Protein AF-A0A960GRU6-F1 (afdb_monomer_lite)

Sequence (109 aa):
FRKCIECFLCQNVCHVVRDHEENKKAFAGPRFLMRTAELDMHPLDTLDRKDMAQEEFGLGYCNITKCCTEVCPEHIKITDNALIPLKERVVDRKYDPVVWLGNKLFKRK

Secondary structure (DSSP, 8-state):
-TT-----HHHHT-HHHHS-GGGGGT---HHHHHHHHHHHT-TT--S--HHHHHHTS-GGG-----HHHHT-TT---HIIIIIHHHHHHHHHHHT-HHHHHHHHHH---

Foldseek 3Di:
DVPDPPPCQLVCQQCLVPVCVVCVQFAQGLVVQQVLQVLCPDPPRPDHCLCVSCGVNPLVSRPLPQSSQVPGPSNDSSSVRGSVVSVVVNCCCVPDPCNVVCCVVVPDD

Structure (mmCIF, N/CA/C/O backbone):
data_AF-A0A960GRU6-F1
#
_entry.id   AF-A0A960GRU6-F1
#
loop_
_atom_site.group_PDB
_atom_site.id
_atom_site.type_symbol
_atom_site.label_atom_id
_atom_site.label_alt_id
_atom_site.label_comp_id
_atom_site.label_asym_id
_atom_site.label_entity_id
_atom_site.label_seq_id
_atom_site.pdbx_PDB_ins_code
_atom_site.Cartn_x
_atom_site.Cartn_y
_atom_site.Cartn_z
_atom_site.occupancy
_atom_site.B_iso_or_equiv
_atom_site.auth_seq_id
_atom_site.auth_comp_id
_atom_site.auth_asym_id
_atom_site.auth_atom_id
_atom_site.pdbx_PDB_model_num
ATOM 1 N N . PHE A 1 1 ? 4.436 -6.731 -7.534 1.00 72.19 1 PHE A N 1
ATOM 2 C CA . PHE A 1 1 ? 4.587 -7.094 -6.105 1.00 72.19 1 PHE A CA 1
ATOM 3 C C . PHE A 1 1 ? 5.439 -8.342 -5.935 1.00 72.19 1 PHE A C 1
ATOM 5 O O . PHE A 1 1 ? 6.441 -8.253 -5.249 1.00 72.19 1 PHE A O 1
ATOM 12 N N . ARG A 1 2 ? 5.137 -9.442 -6.645 1.00 84.00 2 ARG A N 1
ATOM 13 C CA . ARG A 1 2 ? 5.828 -10.749 -6.548 1.00 84.00 2 ARG A CA 1
ATOM 14 C C . ARG A 1 2 ? 7.355 -10.764 -6.741 1.00 84.00 2 ARG A C 1
ATOM 16 O O . ARG A 1 2 ? 7.988 -11.747 -6.396 1.00 84.00 2 ARG A O 1
ATOM 23 N N . LYS A 1 3 ? 7.940 -9.703 -7.308 1.00 92.00 3 LYS A N 1
ATOM 24 C CA . LYS A 1 3 ? 9.398 -9.540 -7.453 1.00 92.00 3 LYS A CA 1
ATOM 25 C C . LYS A 1 3 ? 10.068 -8.910 -6.227 1.00 92.00 3 LYS A C 1
ATOM 27 O O . LYS A 1 3 ? 11.271 -8.725 -6.232 1.00 92.00 3 LYS A O 1
ATOM 32 N N . CYS A 1 4 ? 9.311 -8.500 -5.207 1.00 95.31 4 CYS A N 1
ATOM 33 C CA . CYS A 1 4 ? 9.893 -7.823 -4.054 1.00 95.31 4 CYS A CA 1
ATOM 34 C C . CYS A 1 4 ? 10.900 -8.730 -3.339 1.00 95.31 4 CYS A C 1
ATOM 36 O O . CYS A 1 4 ? 10.538 -9.800 -2.868 1.00 95.31 4 CYS A O 1
ATOM 38 N N . ILE A 1 5 ? 12.131 -8.238 -3.204 1.00 95.88 5 ILE A N 1
ATOM 39 C CA . ILE A 1 5 ? 13.240 -8.904 -2.506 1.00 95.88 5 ILE A CA 1
ATOM 40 C C . ILE A 1 5 ? 13.358 -8.511 -1.026 1.00 95.88 5 ILE A C 1
ATOM 42 O O . ILE A 1 5 ? 14.390 -8.721 -0.407 1.00 95.88 5 ILE A O 1
ATOM 46 N N . GLU A 1 6 ? 12.339 -7.847 -0.476 1.00 95.94 6 GLU A N 1
ATOM 47 C CA . GLU A 1 6 ? 12.306 -7.417 0.929 1.00 95.94 6 GLU A CA 1
ATOM 48 C C . GLU A 1 6 ? 13.515 -6.575 1.373 1.00 95.94 6 GLU A C 1
ATOM 50 O O . GLU A 1 6 ? 13.962 -6.659 2.506 1.00 95.94 6 GLU A O 1
ATOM 55 N N . CYS A 1 7 ? 14.024 -5.694 0.506 1.00 96.94 7 CYS A N 1
ATOM 56 C CA . CYS A 1 7 ? 15.164 -4.826 0.836 1.00 96.94 7 CYS A CA 1
ATOM 57 C C . CYS A 1 7 ? 14.821 -3.623 1.741 1.00 96.94 7 CYS A C 1
ATOM 59 O O . CYS A 1 7 ? 15.713 -2.880 2.136 1.00 96.94 7 CYS A O 1
ATOM 61 N N . PHE A 1 8 ? 13.535 -3.374 2.021 1.00 96.75 8 PHE A N 1
ATOM 62 C CA . PHE A 1 8 ? 13.021 -2.274 2.862 1.00 96.75 8 PHE A CA 1
ATOM 63 C C . PHE A 1 8 ? 13.421 -0.835 2.470 1.00 96.75 8 PHE A C 1
ATOM 65 O O . PHE A 1 8 ? 13.070 0.104 3.182 1.00 96.75 8 PHE A O 1
ATOM 72 N N . LEU A 1 9 ? 14.036 -0.600 1.306 1.00 97.69 9 LEU A N 1
ATOM 73 C CA . LEU A 1 9 ? 14.370 0.760 0.845 1.00 97.69 9 LEU A CA 1
ATOM 74 C C . LEU A 1 9 ? 13.138 1.671 0.744 1.00 97.69 9 LEU A C 1
ATOM 76 O O . LEU A 1 9 ? 13.167 2.818 1.186 1.00 97.69 9 LEU A O 1
ATOM 80 N N . CYS A 1 10 ? 12.023 1.130 0.245 1.00 96.75 10 CYS A N 1
ATOM 81 C CA . CYS A 1 10 ? 10.746 1.841 0.200 1.00 96.75 10 CYS A CA 1
ATOM 82 C C . CYS A 1 10 ? 10.241 2.259 1.590 1.00 96.75 10 CYS A C 1
ATOM 84 O O . CYS A 1 10 ? 9.607 3.303 1.708 1.00 96.75 10 CYS A O 1
ATOM 86 N N . GLN A 1 11 ? 10.517 1.461 2.627 1.00 95.81 11 GLN A N 1
ATOM 87 C CA . GLN A 1 11 ? 10.135 1.752 4.007 1.00 95.81 11 GLN A CA 1
ATOM 88 C C . GLN A 1 11 ? 10.987 2.889 4.576 1.00 95.81 11 GLN A C 1
ATOM 90 O O . GLN A 1 11 ? 10.447 3.821 5.160 1.00 95.81 11 GLN A O 1
ATOM 95 N N . ASN A 1 12 ? 12.304 2.820 4.369 1.00 95.62 12 ASN A N 1
ATOM 96 C CA . ASN A 1 12 ? 13.259 3.783 4.912 1.00 95.62 12 ASN A CA 1
ATOM 97 C C . ASN A 1 12 ? 13.083 5.185 4.295 1.00 95.62 12 ASN A C 1
ATOM 99 O O . ASN A 1 12 ? 13.050 6.184 5.006 1.00 95.62 12 ASN A O 1
ATOM 103 N N . VAL A 1 13 ? 12.882 5.274 2.974 1.00 96.25 13 VAL A N 1
ATOM 104 C CA . VAL A 1 13 ? 12.723 6.576 2.296 1.00 96.25 13 VAL A CA 1
ATOM 105 C C . VAL A 1 13 ? 11.361 7.239 2.545 1.00 96.25 13 VAL A C 1
ATOM 107 O O . VAL A 1 13 ? 11.163 8.401 2.193 1.00 96.25 13 VAL A O 1
ATOM 110 N N . CYS A 1 14 ? 10.382 6.513 3.091 1.00 97.06 14 CYS A N 1
ATOM 111 C CA . CYS A 1 14 ? 9.026 7.026 3.213 1.00 97.06 14 CYS A CA 1
ATOM 112 C C . CYS A 1 14 ? 8.975 8.211 4.187 1.00 97.06 14 CYS A C 1
ATOM 114 O O . CYS A 1 14 ? 9.060 8.023 5.398 1.00 97.06 14 CYS A O 1
ATOM 116 N N . HIS A 1 15 ? 8.770 9.422 3.661 1.00 95.06 15 HIS A N 1
ATOM 117 C CA . HIS A 1 15 ? 8.702 10.660 4.450 1.00 95.06 15 HIS A CA 1
ATOM 118 C C . HIS A 1 15 ? 7.669 10.600 5.591 1.00 95.06 15 HIS A C 1
ATOM 120 O O . HIS A 1 15 ? 7.911 11.118 6.670 1.00 95.06 15 HIS A O 1
ATOM 126 N N . VAL A 1 16 ? 6.559 9.880 5.405 1.00 96.00 16 VAL A N 1
ATOM 127 C CA . VAL A 1 16 ? 5.509 9.704 6.427 1.00 96.00 16 VAL A CA 1
ATOM 128 C C . VAL A 1 16 ? 6.000 8.939 7.664 1.00 96.00 16 VAL A C 1
ATOM 130 O O . VAL A 1 16 ? 5.437 9.108 8.737 1.00 96.00 16 VAL A O 1
ATOM 133 N N . VAL A 1 17 ? 7.021 8.090 7.522 1.00 92.88 17 VAL A N 1
ATOM 134 C CA . VAL A 1 17 ? 7.647 7.343 8.631 1.00 92.88 17 VAL A CA 1
ATOM 135 C C . VAL A 1 17 ? 8.924 8.037 9.098 1.00 92.88 17 VAL A C 1
ATOM 137 O O . VAL A 1 17 ? 9.209 8.086 10.292 1.00 92.88 17 VAL A O 1
ATOM 140 N N . ARG A 1 18 ? 9.718 8.529 8.143 1.00 94.19 18 ARG A N 1
ATOM 141 C CA . ARG A 1 18 ? 11.036 9.122 8.378 1.00 94.19 18 ARG A CA 1
ATOM 142 C C . ARG A 1 18 ? 10.938 10.484 9.060 1.00 94.19 18 ARG A C 1
ATOM 144 O O . ARG A 1 18 ? 11.679 10.726 10.003 1.00 94.19 18 ARG A O 1
ATOM 151 N N . ASP A 1 19 ? 10.032 11.336 8.588 1.00 94.38 19 ASP A N 1
ATOM 152 C CA . ASP A 1 19 ? 9.923 12.733 9.028 1.00 94.38 19 ASP A CA 1
ATOM 153 C C . ASP A 1 19 ? 8.892 12.900 10.160 1.00 94.38 19 ASP A C 1
ATOM 155 O O . ASP A 1 19 ? 8.826 13.954 10.782 1.00 94.38 19 ASP A O 1
ATOM 159 N N . HIS A 1 20 ? 8.121 11.844 10.451 1.00 93.44 20 HIS A N 1
ATOM 160 C CA . HIS A 1 20 ? 7.070 11.813 11.468 1.00 93.44 20 HIS A CA 1
ATOM 161 C C . HIS A 1 20 ? 7.192 10.547 12.318 1.00 93.44 20 HIS A C 1
ATOM 163 O O . HIS A 1 20 ? 6.583 9.507 12.044 1.00 93.44 20 HIS A O 1
ATOM 169 N N . GLU A 1 21 ? 8.014 10.615 13.360 1.00 90.62 21 GLU A N 1
ATOM 170 C CA . GLU A 1 21 ? 8.262 9.480 14.245 1.00 90.62 21 GLU A CA 1
ATOM 171 C C . GLU A 1 21 ? 7.002 9.039 15.010 1.00 90.62 21 GLU A C 1
ATOM 173 O O . GLU A 1 21 ? 6.805 7.847 15.260 1.00 90.62 21 GLU A O 1
ATOM 178 N N . GLU A 1 22 ? 6.095 9.973 15.290 1.00 92.88 22 GLU A N 1
ATOM 179 C CA .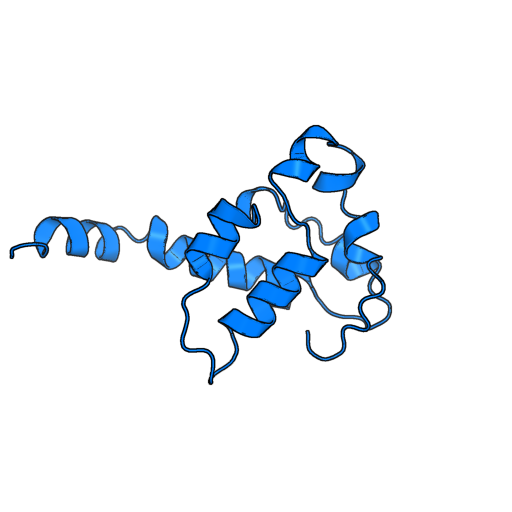 GLU A 1 22 ? 4.782 9.729 15.882 1.00 92.88 22 GLU A CA 1
ATOM 180 C C . GLU A 1 22 ? 3.911 8.779 15.044 1.00 92.88 22 GLU A C 1
ATOM 182 O O . GLU A 1 22 ? 3.132 8.000 15.600 1.00 92.88 22 GLU A O 1
ATOM 187 N N . ASN A 1 23 ? 4.095 8.763 13.718 1.00 93.81 23 ASN A N 1
ATOM 188 C CA . ASN A 1 23 ? 3.331 7.901 12.822 1.00 93.81 23 ASN A CA 1
ATOM 189 C C . ASN A 1 23 ? 3.787 6.442 12.878 1.00 93.81 23 ASN A C 1
ATOM 191 O O . ASN A 1 23 ? 3.019 5.570 12.483 1.00 93.81 23 ASN A O 1
ATOM 195 N N . LYS A 1 24 ? 4.988 6.127 13.388 1.00 91.44 24 LYS A N 1
ATOM 196 C CA . LYS A 1 24 ? 5.540 4.755 13.369 1.00 91.44 24 LYS A CA 1
ATOM 197 C C . LYS A 1 24 ? 4.640 3.721 14.050 1.00 91.44 24 LYS A C 1
ATOM 199 O O . LYS A 1 24 ? 4.666 2.554 13.675 1.00 91.44 24 LYS A O 1
ATOM 204 N N . LYS A 1 25 ? 3.852 4.135 15.049 1.00 92.69 25 LYS A N 1
ATOM 205 C CA . LYS A 1 25 ? 2.905 3.250 15.749 1.00 92.69 25 LYS A CA 1
ATOM 206 C C . LYS A 1 25 ? 1.626 2.984 14.956 1.00 92.69 25 LYS A C 1
ATOM 208 O O . LYS A 1 25 ? 1.014 1.945 15.157 1.00 92.69 25 LYS A O 1
ATOM 213 N N . ALA A 1 26 ? 1.216 3.925 14.108 1.00 94.25 26 ALA A N 1
ATOM 214 C CA . ALA A 1 26 ? -0.063 3.890 13.403 1.00 94.25 26 ALA A CA 1
ATOM 215 C C . ALA A 1 26 ? 0.078 3.549 11.912 1.00 94.25 26 ALA A C 1
ATOM 217 O O . ALA A 1 26 ? -0.872 3.078 11.298 1.00 94.25 26 ALA A O 1
ATOM 218 N N . PHE A 1 27 ? 1.250 3.781 11.320 1.00 96.69 27 PHE A N 1
ATOM 219 C CA . PHE A 1 27 ? 1.526 3.557 9.910 1.00 96.69 27 PHE A CA 1
ATOM 220 C C . PHE A 1 27 ? 2.610 2.502 9.734 1.00 96.69 27 PHE A C 1
ATOM 222 O O . PHE A 1 27 ? 3.790 2.738 9.998 1.00 96.69 27 PHE A O 1
ATOM 229 N N . ALA A 1 28 ? 2.210 1.347 9.207 1.00 95.94 28 ALA A N 1
ATOM 230 C CA . ALA A 1 28 ? 3.138 0.255 8.955 1.00 95.94 28 ALA A CA 1
ATOM 231 C C . ALA A 1 28 ? 4.110 0.577 7.816 1.00 95.94 28 ALA A C 1
ATOM 233 O O . ALA A 1 28 ? 5.242 0.108 7.821 1.00 95.94 28 ALA A O 1
ATOM 234 N N . GLY A 1 29 ? 3.708 1.415 6.857 1.00 95.94 29 GLY A N 1
ATOM 235 C CA . GLY A 1 29 ? 4.549 1.846 5.745 1.00 95.94 29 GLY A CA 1
ATOM 236 C C . GLY A 1 29 ? 4.400 1.025 4.459 1.00 95.94 29 GLY A C 1
ATOM 237 O O . GLY A 1 29 ? 3.677 0.023 4.399 1.00 95.94 29 GLY A O 1
ATOM 238 N N . PRO A 1 30 ? 5.056 1.472 3.373 1.00 96.12 30 PRO A N 1
ATOM 239 C CA . PRO A 1 30 ? 4.789 0.985 2.022 1.00 96.12 30 PRO A CA 1
ATOM 240 C C . PRO A 1 30 ? 5.176 -0.478 1.810 1.00 96.12 30 PRO A C 1
ATOM 242 O O . PRO A 1 30 ? 4.525 -1.155 1.016 1.00 96.12 30 PRO A O 1
ATOM 245 N N . ARG A 1 31 ? 6.197 -0.999 2.509 1.00 95.62 31 ARG A N 1
ATOM 246 C CA . ARG A 1 31 ? 6.587 -2.409 2.350 1.00 95.62 31 ARG A CA 1
ATOM 247 C C . ARG A 1 31 ? 5.478 -3.334 2.838 1.00 95.62 31 ARG A C 1
ATOM 249 O O . ARG A 1 31 ? 5.131 -4.279 2.129 1.00 95.62 31 ARG A O 1
ATOM 256 N N . PHE A 1 32 ? 4.934 -3.064 4.019 1.00 95.38 32 PHE A N 1
ATOM 257 C CA . PHE A 1 32 ? 3.894 -3.889 4.628 1.00 95.38 32 PHE A CA 1
ATOM 258 C C . PHE A 1 32 ? 2.571 -3.745 3.882 1.00 95.38 32 PHE A C 1
ATOM 260 O O . PHE A 1 32 ? 1.987 -4.749 3.492 1.00 95.38 32 PHE A O 1
ATOM 267 N N . LEU A 1 33 ? 2.168 -2.520 3.537 1.00 95.81 33 LEU A N 1
ATOM 268 C CA . LEU A 1 33 ? 0.954 -2.293 2.746 1.00 95.81 33 LEU A CA 1
ATOM 269 C C . LEU A 1 33 ? 1.025 -2.917 1.348 1.00 95.81 33 LEU A C 1
ATOM 271 O O . LEU A 1 33 ? 0.022 -3.421 0.850 1.00 95.81 33 LEU A O 1
ATOM 275 N N . MET A 1 34 ? 2.205 -2.966 0.724 1.00 94.88 34 MET A N 1
ATOM 276 C CA . MET A 1 34 ? 2.381 -3.709 -0.524 1.00 94.88 34 MET A CA 1
ATOM 277 C C . MET A 1 34 ? 2.189 -5.221 -0.329 1.00 94.88 34 MET A C 1
ATOM 279 O O . MET A 1 34 ? 1.655 -5.874 -1.224 1.00 94.88 34 MET A O 1
ATOM 283 N N . ARG A 1 35 ? 2.594 -5.790 0.819 1.00 94.31 35 ARG A N 1
ATOM 284 C CA . ARG A 1 35 ? 2.301 -7.199 1.137 1.00 94.31 35 ARG A CA 1
ATOM 285 C C . ARG A 1 35 ? 0.804 -7.414 1.326 1.00 94.31 35 ARG A C 1
ATOM 287 O O . ARG A 1 35 ? 0.273 -8.393 0.814 1.00 94.31 35 ARG A O 1
ATOM 294 N N . THR A 1 36 ? 0.133 -6.498 2.017 1.00 95.00 36 THR A N 1
ATOM 295 C CA . THR A 1 36 ? -1.322 -6.541 2.191 1.00 95.00 36 THR A CA 1
ATOM 296 C C . THR A 1 36 ? -2.032 -6.497 0.842 1.00 95.00 36 THR A C 1
ATOM 298 O O . THR A 1 36 ? -2.881 -7.343 0.594 1.00 95.00 36 THR A O 1
ATOM 301 N N . ALA A 1 37 ? -1.623 -5.604 -0.064 1.00 94.19 37 ALA A N 1
ATOM 302 C CA . ALA A 1 37 ? -2.165 -5.529 -1.421 1.00 94.19 37 ALA A CA 1
ATOM 303 C C . ALA A 1 37 ? -1.931 -6.815 -2.227 1.00 94.19 37 ALA A C 1
ATOM 305 O O . ALA A 1 37 ? -2.825 -7.276 -2.927 1.00 94.19 37 ALA A O 1
ATOM 306 N N . GLU A 1 38 ? -0.745 -7.420 -2.121 1.00 92.75 38 GLU A N 1
ATOM 307 C CA . GLU A 1 38 ? -0.455 -8.686 -2.798 1.00 92.75 38 GLU A CA 1
ATOM 308 C C . GLU A 1 38 ? -1.397 -9.813 -2.360 1.00 92.75 38 GLU A C 1
ATOM 310 O O . GLU A 1 38 ? -1.827 -10.591 -3.210 1.00 92.75 38 GLU A O 1
ATOM 315 N N . LEU A 1 39 ? -1.705 -9.897 -1.061 1.00 92.69 39 LEU A N 1
ATOM 316 C CA . LEU A 1 39 ? -2.622 -10.897 -0.514 1.00 92.69 39 LEU A CA 1
ATOM 317 C C . LEU A 1 39 ? -4.075 -10.575 -0.881 1.00 92.69 39 LEU A C 1
ATOM 319 O O . LEU A 1 39 ? -4.732 -11.414 -1.482 1.00 92.69 39 LEU A O 1
ATOM 323 N N . ASP A 1 40 ? -4.527 -9.346 -0.627 1.00 92.12 40 ASP A N 1
ATOM 324 C CA . ASP A 1 40 ? -5.907 -8.889 -0.869 1.00 92.12 40 ASP A CA 1
ATOM 325 C C . ASP A 1 40 ? -6.328 -8.992 -2.349 1.00 92.12 40 ASP A C 1
ATOM 327 O O . ASP A 1 40 ? -7.500 -9.164 -2.687 1.00 92.12 40 ASP A O 1
ATOM 331 N N . MET A 1 41 ? -5.376 -8.870 -3.276 1.00 89.88 41 MET A N 1
ATOM 332 C CA . MET A 1 41 ? -5.620 -8.983 -4.720 1.00 89.88 41 MET A CA 1
ATOM 333 C C . MET A 1 41 ? -5.366 -10.396 -5.260 1.00 89.88 41 MET A C 1
ATOM 335 O O . MET A 1 41 ? -5.493 -10.623 -6.466 1.00 89.88 41 MET A O 1
ATOM 339 N N . HIS A 1 42 ? -4.990 -11.351 -4.409 1.00 91.69 42 HIS A N 1
ATOM 340 C CA . H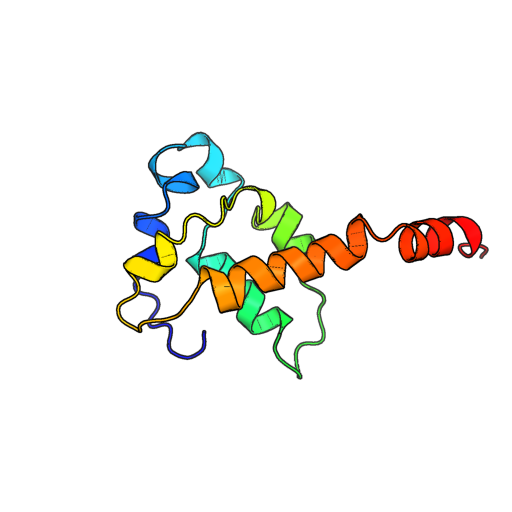IS A 1 42 ? -4.755 -12.722 -4.832 1.00 91.69 42 HIS A CA 1
ATOM 341 C C . HIS A 1 42 ? -6.091 -13.459 -5.044 1.00 91.69 42 HIS A C 1
ATOM 343 O O . HIS A 1 42 ? -6.922 -13.477 -4.143 1.00 91.69 42 HIS A O 1
ATOM 349 N N . PRO A 1 43 ? -6.313 -14.143 -6.185 1.00 91.69 43 PRO A N 1
ATOM 350 C CA . PRO A 1 43 ? -7.610 -14.761 -6.495 1.00 91.69 43 PRO A CA 1
ATOM 351 C C . PRO A 1 43 ? -8.001 -15.915 -5.559 1.00 91.69 43 PRO A C 1
ATOM 353 O O . PRO A 1 43 ? -9.171 -16.263 -5.475 1.00 91.69 43 PRO A O 1
ATOM 356 N N . LEU A 1 44 ? -7.023 -16.528 -4.886 1.00 93.62 44 LEU A N 1
ATOM 357 C CA . LEU A 1 44 ? -7.255 -17.583 -3.889 1.00 93.62 44 LEU A CA 1
ATOM 358 C C . LEU A 1 44 ? -7.357 -17.055 -2.453 1.00 93.62 44 LEU A C 1
ATOM 360 O O . LEU A 1 44 ? -7.529 -17.852 -1.536 1.00 93.62 44 LEU A O 1
ATOM 364 N N . ASP A 1 45 ? -7.177 -15.753 -2.235 1.00 90.94 45 ASP A N 1
ATOM 365 C CA . ASP A 1 45 ? -7.331 -15.193 -0.899 1.00 90.94 45 ASP A CA 1
ATOM 366 C C . ASP A 1 45 ? -8.818 -15.055 -0.567 1.00 90.94 45 ASP A C 1
ATOM 368 O O . ASP A 1 45 ? -9.602 -14.500 -1.335 1.00 90.94 45 ASP A O 1
ATOM 372 N N . THR A 1 46 ? -9.214 -15.608 0.576 1.00 90.94 46 THR A N 1
ATOM 373 C CA . THR A 1 46 ? -10.615 -15.659 1.016 1.00 90.94 46 THR A CA 1
ATOM 374 C C . THR A 1 46 ? -10.928 -14.648 2.114 1.00 90.94 46 THR A C 1
ATOM 376 O O . THR A 1 46 ? -12.080 -14.537 2.527 1.00 90.94 46 THR A O 1
ATOM 379 N N . LEU A 1 47 ? -9.915 -13.955 2.640 1.00 90.69 47 LEU A N 1
ATOM 380 C CA . LEU A 1 47 ? -10.058 -13.029 3.759 1.00 90.69 47 LEU A CA 1
ATOM 381 C C . LEU A 1 47 ? -10.022 -11.579 3.254 1.00 90.69 47 LEU A C 1
ATOM 383 O O . LEU A 1 47 ? -9.070 -11.149 2.612 1.00 90.69 47 LEU A O 1
ATOM 387 N N . ASP A 1 48 ? -11.059 -10.811 3.584 1.00 85.81 48 ASP A N 1
ATOM 388 C CA . ASP A 1 48 ? -11.119 -9.381 3.273 1.00 85.81 48 ASP A CA 1
ATOM 389 C C . ASP A 1 48 ? -10.135 -8.609 4.168 1.00 85.81 48 ASP A C 1
ATOM 391 O O . ASP A 1 48 ? -10.286 -8.577 5.391 1.00 85.81 48 ASP A O 1
ATOM 395 N N . ARG A 1 49 ? -9.107 -8.003 3.562 1.00 90.94 49 ARG A N 1
ATOM 396 C CA . ARG A 1 49 ? -8.038 -7.278 4.271 1.00 90.94 49 ARG A CA 1
ATOM 397 C C . ARG A 1 49 ? -8.211 -5.768 4.243 1.00 90.94 49 ARG A C 1
ATOM 399 O O . ARG A 1 49 ? -7.345 -5.063 4.756 1.00 90.94 49 ARG A O 1
ATOM 406 N N . LYS A 1 50 ? -9.296 -5.247 3.671 1.00 89.38 50 LYS A N 1
ATOM 407 C CA . LYS A 1 50 ? -9.501 -3.800 3.496 1.00 89.38 50 LYS A CA 1
ATOM 408 C C . LYS A 1 50 ? -9.538 -3.052 4.827 1.00 89.38 50 LYS A C 1
ATOM 410 O O . LYS A 1 50 ? -8.838 -2.053 4.988 1.00 89.38 50 LYS A O 1
ATOM 415 N N . ASP A 1 51 ? -10.311 -3.560 5.786 1.00 87.88 51 ASP A N 1
ATOM 416 C CA . ASP A 1 51 ? -10.467 -2.926 7.100 1.00 87.88 51 ASP A CA 1
ATOM 417 C C . ASP A 1 51 ? -9.126 -2.945 7.861 1.00 87.88 51 ASP A C 1
ATOM 419 O O . ASP A 1 51 ? -8.660 -1.907 8.326 1.00 87.88 51 ASP A O 1
ATOM 423 N N . MET A 1 52 ? -8.423 -4.082 7.838 1.00 91.81 52 MET A N 1
ATOM 424 C CA . MET A 1 52 ? -7.072 -4.233 8.393 1.00 91.81 52 MET A CA 1
ATOM 425 C C . MET A 1 52 ? -6.051 -3.296 7.723 1.00 91.81 52 MET A C 1
ATOM 427 O O . MET A 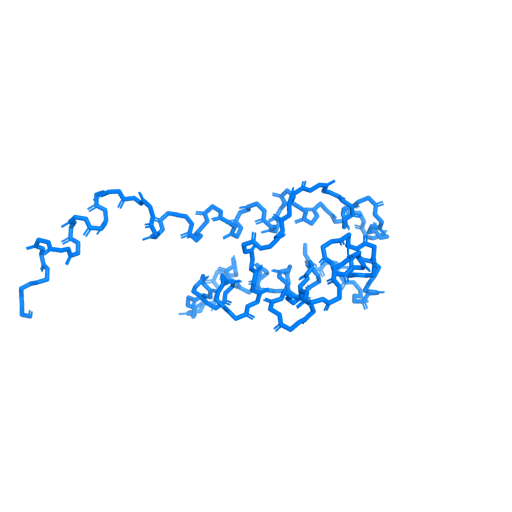1 52 ? -5.231 -2.673 8.396 1.00 91.81 52 MET A O 1
ATOM 431 N N . ALA A 1 53 ? -6.096 -3.143 6.395 1.00 93.19 53 ALA A N 1
ATOM 432 C CA . ALA A 1 53 ? -5.216 -2.232 5.664 1.00 93.19 53 ALA A CA 1
ATOM 433 C C . ALA A 1 53 ? -5.361 -0.784 6.151 1.00 93.19 53 ALA A C 1
ATOM 435 O O . ALA A 1 53 ? -4.361 -0.083 6.320 1.00 93.19 53 ALA A O 1
ATOM 436 N N . GLN A 1 54 ? -6.594 -0.341 6.391 1.00 91.81 54 GLN A N 1
ATOM 437 C CA . GLN A 1 54 ? -6.876 1.018 6.835 1.00 91.81 54 GLN A CA 1
ATOM 438 C C . GLN A 1 54 ? -6.607 1.222 8.327 1.00 91.81 54 GLN A C 1
ATOM 440 O O . GLN A 1 54 ? -5.954 2.201 8.683 1.00 91.81 54 GLN A O 1
ATOM 445 N N . GLU A 1 55 ? -7.138 0.345 9.176 1.00 91.38 55 GLU A N 1
ATOM 446 C CA . GLU A 1 55 ? -7.216 0.556 10.625 1.00 91.38 55 GLU A CA 1
ATOM 447 C C . GLU A 1 55 ? -5.975 0.046 11.357 1.00 91.38 55 GLU A C 1
ATOM 449 O O . GLU A 1 55 ? -5.492 0.721 12.262 1.00 91.38 55 GLU A O 1
ATOM 454 N N . GLU A 1 56 ? -5.410 -1.087 10.934 1.00 93.19 56 GLU A N 1
ATOM 455 C CA . GLU A 1 56 ? -4.232 -1.678 11.584 1.00 93.19 56 GLU A CA 1
ATOM 456 C C . GLU A 1 56 ? -2.922 -1.236 10.924 1.00 93.19 56 GLU A C 1
ATOM 458 O O . GLU A 1 56 ? -1.952 -0.918 11.607 1.00 93.19 56 GLU A O 1
ATOM 463 N N . PHE A 1 57 ? -2.875 -1.191 9.588 1.00 95.00 57 PHE A N 1
ATOM 464 C CA . PHE A 1 57 ? -1.654 -0.828 8.856 1.00 95.00 57 PHE A CA 1
ATOM 465 C C . PHE A 1 57 ? -1.557 0.660 8.494 1.00 95.00 57 PHE A C 1
ATOM 467 O O . PHE A 1 57 ? -0.529 1.102 7.964 1.00 95.00 57 PHE A O 1
ATOM 474 N N . GLY A 1 58 ? -2.605 1.43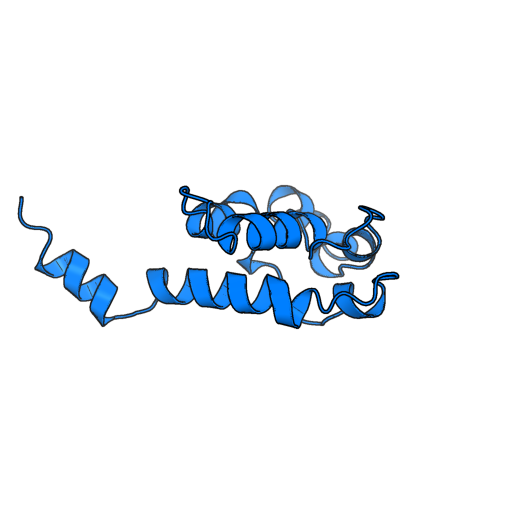8 8.773 1.00 95.44 58 GLY A N 1
ATOM 475 C CA . GLY A 1 58 ? -2.607 2.885 8.598 1.00 95.44 58 GLY A CA 1
ATOM 476 C C . GLY A 1 58 ? -2.543 3.339 7.143 1.00 95.44 58 GLY A C 1
ATOM 477 O O . GLY A 1 58 ? -1.898 4.343 6.846 1.00 95.44 58 GLY A O 1
ATOM 478 N N . LEU A 1 59 ? -3.194 2.643 6.206 1.00 95.50 59 LEU A N 1
ATOM 479 C CA . LEU A 1 59 ? -3.203 3.024 4.783 1.00 95.50 59 LEU A CA 1
ATOM 480 C C . LEU A 1 59 ? -3.558 4.507 4.545 1.00 95.50 59 LEU A C 1
ATOM 482 O O . LEU A 1 59 ? -3.043 5.127 3.606 1.00 95.50 59 LEU A O 1
ATOM 486 N N . GLY A 1 60 ? -4.380 5.092 5.421 1.00 94.06 60 GLY A N 1
ATOM 487 C CA . GLY A 1 60 ? -4.749 6.507 5.406 1.00 94.06 60 GLY A CA 1
ATOM 488 C C . GLY A 1 60 ? -3.566 7.481 5.459 1.00 94.06 60 GLY A C 1
ATOM 489 O O . GLY A 1 60 ? -3.643 8.535 4.836 1.00 94.06 60 GLY A O 1
ATOM 490 N N . TYR A 1 61 ? -2.456 7.112 6.101 1.00 96.00 61 TYR A N 1
ATOM 491 C CA . TYR A 1 61 ? -1.273 7.969 6.247 1.00 96.00 61 TYR A CA 1
ATOM 492 C C . TYR A 1 61 ? -0.461 8.127 4.953 1.00 96.00 61 TYR A C 1
ATOM 494 O O . TYR A 1 61 ? 0.339 9.050 4.821 1.00 96.00 61 TYR A O 1
ATOM 502 N N . CYS A 1 62 ? -0.623 7.234 3.972 1.00 95.94 62 CYS A N 1
ATOM 503 C CA . CYS A 1 62 ? 0.155 7.317 2.740 1.00 95.94 62 CYS A CA 1
ATOM 504 C C . CYS A 1 62 ? -0.256 8.530 1.880 1.00 95.94 62 CYS A C 1
ATOM 506 O O . CYS A 1 62 ? -1.369 8.575 1.362 1.00 95.94 62 CYS A O 1
ATOM 508 N N . ASN A 1 63 ? 0.674 9.446 1.602 1.00 94.12 63 ASN A N 1
ATOM 509 C CA . ASN A 1 63 ? 0.416 10.653 0.798 1.00 94.12 63 ASN A CA 1
ATOM 510 C C . ASN A 1 63 ? 0.602 10.486 -0.726 1.00 94.12 63 ASN A C 1
ATOM 512 O O . ASN A 1 63 ? 0.629 11.472 -1.450 1.00 94.12 63 ASN A O 1
ATOM 516 N N . ILE A 1 64 ? 0.772 9.259 -1.240 1.00 95.06 64 ILE A N 1
ATOM 517 C CA . ILE A 1 64 ? 0.863 8.964 -2.693 1.00 95.06 64 ILE A CA 1
ATOM 518 C C . ILE A 1 64 ? 2.035 9.692 -3.411 1.00 95.06 64 ILE A C 1
ATOM 520 O O . ILE A 1 64 ? 2.145 9.676 -4.629 1.00 95.06 64 ILE A O 1
ATOM 524 N N . THR A 1 65 ? 3.027 10.218 -2.686 1.00 95.38 65 THR A N 1
ATOM 525 C CA . THR A 1 65 ? 4.156 10.985 -3.267 1.00 95.38 65 THR A CA 1
ATOM 526 C C . THR A 1 65 ? 5.150 10.180 -4.112 1.00 95.38 65 THR A C 1
ATOM 528 O O . THR A 1 65 ? 6.106 10.739 -4.626 1.00 95.38 65 THR A O 1
ATOM 531 N N . LYS A 1 66 ? 4.971 8.861 -4.239 1.00 96.00 66 LYS A N 1
ATOM 532 C CA . LYS A 1 66 ? 5.820 7.953 -5.038 1.00 96.00 66 LYS A CA 1
ATOM 533 C C . LYS A 1 66 ? 7.287 7.794 -4.612 1.00 96.00 66 LYS A C 1
ATOM 535 O O . LYS A 1 66 ? 7.976 6.993 -5.238 1.00 96.00 66 LYS A O 1
ATOM 540 N N . CYS A 1 67 ? 7.713 8.354 -3.477 1.00 96.00 67 CYS A N 1
ATOM 541 C CA . CYS A 1 67 ? 9.052 8.115 -2.902 1.00 96.00 67 CYS A CA 1
ATOM 542 C C . CYS A 1 67 ? 9.433 6.619 -2.804 1.00 96.00 67 CYS A C 1
ATOM 544 O O . CYS A 1 67 ? 10.559 6.231 -3.093 1.00 96.00 67 CYS A O 1
ATOM 546 N N . CYS A 1 68 ? 8.479 5.746 -2.462 1.00 96.25 68 CYS A N 1
ATOM 547 C CA . CYS A 1 68 ? 8.689 4.297 -2.393 1.00 96.25 68 CYS A CA 1
ATOM 548 C C . CYS A 1 68 ? 8.914 3.624 -3.759 1.00 96.25 68 CYS A C 1
ATOM 550 O O . CYS A 1 68 ? 9.556 2.577 -3.818 1.00 96.25 68 CYS A O 1
ATOM 552 N N . THR A 1 69 ? 8.370 4.198 -4.834 1.00 96.38 69 THR A N 1
ATOM 553 C CA . THR A 1 69 ? 8.493 3.679 -6.203 1.00 96.38 69 THR A CA 1
ATOM 554 C C . THR A 1 69 ? 9.842 4.059 -6.806 1.00 96.38 69 THR A C 1
ATOM 556 O O . THR A 1 69 ? 10.478 3.226 -7.443 1.00 96.38 69 THR A O 1
ATOM 559 N N . GLU A 1 70 ? 10.301 5.285 -6.556 1.00 96.06 70 GLU A N 1
ATOM 560 C CA . GLU A 1 70 ? 11.555 5.825 -7.098 1.00 96.06 70 GLU A CA 1
ATOM 561 C C . GLU A 1 70 ? 12.794 5.051 -6.631 1.00 96.06 70 GLU A C 1
ATOM 563 O O . GLU A 1 70 ? 13.735 4.871 -7.398 1.00 96.06 70 GLU A O 1
ATOM 568 N N . VAL A 1 71 ? 12.779 4.543 -5.395 1.00 97.12 71 VAL A N 1
ATOM 569 C CA . VAL A 1 71 ? 13.926 3.833 -4.801 1.00 97.12 71 VAL A CA 1
ATOM 570 C C . VAL A 1 71 ? 13.890 2.315 -4.980 1.00 97.12 71 VAL A C 1
ATOM 572 O O . VAL A 1 71 ? 14.777 1.622 -4.483 1.00 97.12 71 VAL A O 1
ATOM 575 N N . CYS A 1 72 ? 12.844 1.754 -5.593 1.00 97.00 72 CYS A N 1
ATOM 576 C CA . CYS A 1 72 ? 12.690 0.303 -5.656 1.00 97.00 72 CYS A CA 1
ATOM 577 C C . CYS A 1 72 ? 13.673 -0.302 -6.679 1.00 97.00 72 CYS A C 1
ATOM 579 O O . CYS A 1 72 ? 13.504 -0.055 -7.874 1.00 97.00 72 CYS A O 1
ATOM 581 N N . PRO A 1 73 ? 14.635 -1.152 -6.260 1.00 97.19 73 PRO A N 1
ATOM 582 C CA . PRO A 1 73 ? 15.629 -1.726 -7.175 1.00 97.19 73 PRO A CA 1
ATOM 583 C C . PRO A 1 73 ? 15.006 -2.712 -8.171 1.00 97.19 73 PRO A C 1
ATOM 585 O O . PRO A 1 73 ? 15.509 -2.901 -9.268 1.00 97.19 73 PRO A O 1
ATOM 588 N N . GLU A 1 74 ? 13.858 -3.288 -7.816 1.00 96.81 74 GLU A N 1
ATOM 589 C CA . GLU A 1 74 ? 13.080 -4.196 -8.666 1.00 96.81 74 GLU A CA 1
ATOM 590 C C . GLU A 1 74 ? 12.117 -3.452 -9.605 1.00 96.81 74 GLU A C 1
ATOM 592 O O . GLU A 1 74 ? 11.261 -4.066 -10.248 1.00 96.81 74 GLU A O 1
ATOM 597 N N . HIS A 1 75 ? 12.202 -2.115 -9.639 1.00 95.06 75 HIS A N 1
ATOM 598 C CA . HIS A 1 75 ? 11.370 -1.229 -10.456 1.00 95.06 75 HIS A CA 1
ATOM 599 C C . HIS A 1 75 ? 9.864 -1.493 -10.302 1.00 95.06 75 HIS A C 1
ATOM 601 O O . HIS A 1 75 ? 9.068 -1.372 -11.239 1.00 95.06 75 HIS A O 1
ATOM 607 N N . ILE A 1 76 ? 9.449 -1.872 -9.091 1.00 95.69 76 ILE A N 1
ATOM 608 C CA . ILE A 1 76 ? 8.0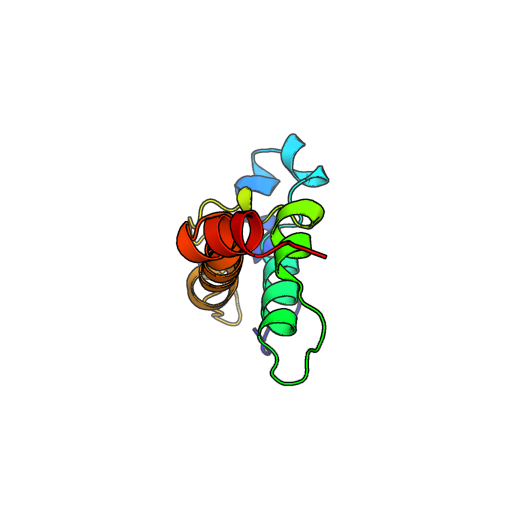43 -2.093 -8.775 1.00 95.69 76 ILE A CA 1
ATOM 609 C C . ILE A 1 76 ? 7.376 -0.723 -8.671 1.00 95.69 76 ILE A C 1
ATOM 611 O O . ILE A 1 76 ? 7.759 0.102 -7.845 1.00 95.69 76 ILE A O 1
ATOM 615 N N . LYS A 1 77 ? 6.318 -0.503 -9.457 1.00 95.69 77 LYS A N 1
ATOM 616 C CA . LYS A 1 77 ? 5.439 0.668 -9.321 1.00 95.69 77 LYS A CA 1
ATOM 617 C C . LYS A 1 77 ? 4.552 0.527 -8.080 1.00 95.69 77 LYS A C 1
ATOM 619 O O . LYS A 1 77 ? 3.364 0.244 -8.195 1.00 95.69 77 LYS A O 1
ATOM 624 N N . ILE A 1 78 ? 5.148 0.625 -6.889 1.00 96.19 78 ILE A N 1
ATOM 625 C CA . ILE A 1 78 ? 4.485 0.337 -5.605 1.00 96.19 78 ILE A CA 1
ATOM 626 C C . ILE A 1 78 ? 3.248 1.218 -5.432 1.00 96.19 78 ILE A C 1
ATOM 628 O O . ILE A 1 78 ? 2.184 0.721 -5.075 1.00 96.19 78 ILE A O 1
ATOM 632 N N . THR A 1 79 ? 3.363 2.513 -5.715 1.00 96.25 79 THR A N 1
ATOM 633 C CA . THR A 1 79 ? 2.244 3.436 -5.514 1.00 96.25 79 THR A CA 1
ATOM 634 C C . THR A 1 79 ? 1.089 3.135 -6.459 1.00 96.25 79 THR A C 1
ATOM 636 O O . THR A 1 79 ? -0.034 2.960 -6.000 1.00 96.25 79 THR A O 1
ATOM 639 N N . ASP A 1 80 ? 1.380 3.031 -7.756 1.00 95.44 80 ASP A N 1
ATOM 640 C CA . ASP A 1 80 ? 0.362 2.883 -8.799 1.00 95.44 80 ASP A CA 1
ATOM 641 C C . ASP A 1 80 ? -0.299 1.502 -8.787 1.00 95.44 80 ASP A C 1
ATOM 643 O O . ASP A 1 80 ? -1.492 1.388 -9.029 1.00 95.44 80 ASP A O 1
ATOM 647 N N . ASN A 1 81 ? 0.461 0.451 -8.473 1.00 93.50 81 ASN A N 1
ATOM 648 C CA . ASN A 1 81 ? -0.055 -0.910 -8.548 1.00 93.50 81 ASN A CA 1
ATOM 649 C C . ASN A 1 81 ? -0.551 -1.432 -7.187 1.00 93.50 81 ASN A C 1
ATOM 651 O O . ASN A 1 81 ? -1.436 -2.277 -7.167 1.00 93.50 81 ASN A O 1
ATOM 655 N N . ALA A 1 82 ? 0.021 -0.996 -6.054 1.00 94.88 82 ALA A N 1
ATOM 656 C CA . ALA A 1 82 ? -0.360 -1.505 -4.729 1.00 94.88 82 ALA A CA 1
ATOM 657 C C . ALA A 1 82 ? -1.147 -0.480 -3.910 1.00 94.88 82 ALA A C 1
ATOM 659 O O . ALA A 1 82 ? -2.267 -0.763 -3.502 1.00 94.88 82 ALA A O 1
ATOM 660 N N . LEU A 1 83 ? -0.571 0.697 -3.643 1.00 95.56 83 LEU A N 1
ATOM 661 C CA . LEU A 1 83 ? -1.137 1.623 -2.654 1.00 95.56 83 LEU A CA 1
ATOM 662 C C . LEU A 1 83 ? -2.412 2.315 -3.145 1.00 95.56 83 LEU A C 1
ATOM 664 O O . LEU A 1 83 ? -3.362 2.414 -2.374 1.00 95.56 83 LEU A O 1
ATOM 668 N N . ILE A 1 84 ? -2.446 2.777 -4.399 1.00 95.56 84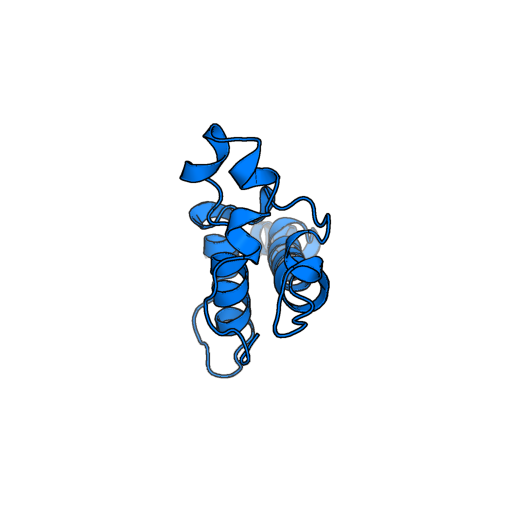 ILE A N 1
ATOM 669 C CA . ILE A 1 84 ? -3.645 3.393 -4.985 1.00 95.56 84 ILE A CA 1
ATOM 670 C C . ILE A 1 84 ? -4.791 2.370 -5.066 1.00 95.56 84 ILE A C 1
ATOM 672 O O . ILE A 1 84 ? -5.827 2.637 -4.459 1.00 95.56 84 ILE A O 1
ATOM 676 N N . PRO A 1 85 ? -4.616 1.169 -5.657 1.00 94.38 85 PRO A N 1
ATOM 677 C CA . PRO A 1 85 ? -5.716 0.208 -5.733 1.00 94.38 85 PRO A CA 1
ATOM 678 C C . PRO A 1 85 ? -6.183 -0.294 -4.361 1.00 94.38 85 PRO A C 1
ATOM 680 O O . PRO A 1 85 ? -7.370 -0.538 -4.156 1.00 94.38 85 PRO A O 1
ATOM 683 N N . LEU A 1 86 ? -5.275 -0.414 -3.383 1.00 93.50 86 LEU A N 1
ATOM 684 C CA . LEU A 1 86 ? -5.659 -0.748 -2.010 1.00 93.50 86 LEU A CA 1
ATOM 685 C C . LEU A 1 86 ? -6.503 0.373 -1.378 1.00 93.50 86 LEU A C 1
ATOM 687 O O . LEU A 1 86 ? -7.473 0.083 -0.681 1.00 93.50 86 LEU A O 1
ATOM 691 N N . LYS A 1 87 ? -6.183 1.647 -1.649 1.00 93.38 87 LYS A N 1
ATOM 692 C CA . LYS A 1 87 ? -6.991 2.794 -1.201 1.00 93.38 87 LYS A CA 1
ATOM 693 C C . LYS A 1 87 ? -8.364 2.823 -1.858 1.00 93.38 87 LYS A C 1
ATOM 695 O O . LYS A 1 87 ? -9.349 2.992 -1.148 1.00 93.38 87 LYS A O 1
ATOM 700 N N . GLU A 1 88 ? -8.436 2.629 -3.171 1.00 92.12 88 GLU A N 1
ATOM 701 C CA . GLU A 1 88 ? -9.700 2.577 -3.922 1.00 92.12 88 GLU A CA 1
ATOM 702 C C . GLU A 1 88 ? -10.628 1.499 -3.347 1.00 92.12 88 GLU A C 1
ATOM 704 O O . GLU A 1 88 ? -11.765 1.783 -2.979 1.00 92.12 88 GLU A O 1
ATOM 709 N N . ARG A 1 89 ? -10.093 0.298 -3.098 1.00 88.25 89 ARG A N 1
ATOM 710 C CA . ARG A 1 89 ? -10.840 -0.814 -2.492 1.00 88.25 89 ARG A CA 1
ATOM 711 C C . ARG A 1 89 ? -11.390 -0.524 -1.096 1.00 88.25 89 ARG A C 1
ATOM 713 O O . ARG A 1 89 ? -12.451 -1.048 -0.751 1.00 88.25 89 ARG A O 1
ATOM 720 N N . VAL A 1 90 ? -10.672 0.253 -0.284 1.00 88.31 90 VAL A N 1
ATOM 721 C CA . VAL A 1 90 ? -11.140 0.702 1.040 1.00 88.31 90 VAL A CA 1
ATOM 722 C C . VAL A 1 90 ? -12.239 1.757 0.894 1.00 88.31 90 VAL A C 1
ATOM 724 O O . VAL A 1 90 ? -13.227 1.727 1.631 1.00 88.31 90 VAL A O 1
ATOM 727 N N . VAL A 1 91 ? -12.088 2.680 -0.060 1.00 80.62 91 VAL A N 1
ATOM 728 C CA . VAL A 1 91 ? -13.044 3.767 -0.311 1.00 80.62 91 VAL A CA 1
ATOM 729 C C . VAL A 1 91 ? -14.388 3.230 -0.801 1.00 80.62 91 VAL A C 1
ATOM 731 O O . VAL A 1 91 ? -15.412 3.653 -0.261 1.00 80.62 91 VAL A O 1
ATOM 734 N N . ASP A 1 92 ? -14.394 2.251 -1.709 1.00 64.56 92 ASP A N 1
ATOM 735 C CA . ASP A 1 92 ? -15.618 1.633 -2.248 1.00 64.56 92 ASP A CA 1
ATOM 736 C C . ASP A 1 92 ? -16.559 1.109 -1.148 1.00 64.56 92 ASP A C 1
ATOM 738 O O . ASP A 1 92 ? -17.779 1.141 -1.282 1.00 64.56 92 ASP A O 1
ATOM 742 N N . ARG A 1 93 ? -16.012 0.652 -0.014 1.00 61.69 93 ARG A N 1
ATOM 743 C CA . ARG A 1 93 ? -16.808 0.146 1.116 1.00 61.69 93 ARG A CA 1
ATOM 744 C C . ARG A 1 93 ? -17.264 1.246 2.077 1.00 61.69 93 ARG A C 1
ATOM 746 O O . ARG A 1 93 ? -18.325 1.115 2.685 1.00 61.69 93 ARG A O 1
ATOM 753 N N . LYS A 1 94 ? -16.458 2.298 2.263 1.00 56.00 94 LYS A N 1
ATOM 754 C CA . LYS A 1 94 ? -16.661 3.309 3.320 1.00 56.00 94 LYS A CA 1
ATOM 755 C C . LYS A 1 94 ? -17.447 4.536 2.840 1.00 56.00 94 LYS A C 1
ATOM 757 O O . LYS A 1 94 ? -18.105 5.166 3.665 1.00 56.00 94 LYS A O 1
ATOM 762 N N . TYR A 1 95 ? -17.402 4.857 1.543 1.00 54.47 95 TYR A N 1
ATOM 763 C CA . TYR A 1 95 ? -17.960 6.100 0.995 1.00 54.47 95 TYR A CA 1
ATOM 764 C C . TYR A 1 95 ? -19.036 5.925 -0.081 1.00 54.47 95 TYR A C 1
ATOM 766 O O . TYR A 1 95 ? -19.638 6.933 -0.444 1.00 54.47 95 TYR A O 1
ATOM 774 N N . ASP A 1 96 ? -19.324 4.712 -0.570 1.00 61.47 96 ASP A N 1
ATOM 775 C CA . ASP A 1 96 ? -20.433 4.512 -1.513 1.00 61.47 96 ASP A CA 1
ATOM 776 C C . ASP A 1 96 ? -21.784 4.744 -0.796 1.00 61.47 96 ASP A C 1
ATOM 778 O O . ASP A 1 96 ? -22.178 3.941 0.068 1.00 61.47 96 ASP A O 1
ATOM 782 N N . PRO A 1 97 ? -22.521 5.827 -1.131 1.00 63.88 97 PRO A N 1
ATOM 783 C CA . PRO A 1 97 ? -23.790 6.141 -0.491 1.00 63.88 97 PRO A CA 1
ATOM 784 C C . PRO A 1 97 ? -24.815 5.033 -0.706 1.00 63.88 97 PRO A C 1
ATOM 786 O O . PRO A 1 97 ? -25.648 4.816 0.163 1.00 63.88 97 PRO A O 1
ATOM 789 N N . VAL A 1 98 ? -24.760 4.309 -1.824 1.00 71.50 98 VAL A N 1
ATOM 790 C CA . VAL A 1 98 ? -25.715 3.253 -2.167 1.00 71.50 98 VAL A CA 1
ATOM 791 C C . VAL A 1 98 ? -25.499 2.030 -1.282 1.00 71.50 98 VAL A C 1
ATOM 793 O O . VAL A 1 98 ? -26.463 1.496 -0.735 1.00 71.50 98 VAL A O 1
ATOM 796 N N . VAL A 1 99 ? -24.246 1.622 -1.064 1.00 67.19 99 VAL A N 1
ATOM 797 C CA . VAL A 1 99 ? -23.905 0.489 -0.184 1.00 67.19 99 VAL A CA 1
ATOM 798 C C . VAL A 1 99 ? -24.177 0.831 1.283 1.00 67.19 99 VAL A C 1
ATOM 800 O O . VAL A 1 99 ? -24.745 0.020 2.020 1.00 67.19 99 VAL A O 1
ATOM 803 N N . TRP A 1 100 ? -23.823 2.040 1.722 1.00 68.38 100 TRP A N 1
ATOM 804 C CA . TRP A 1 100 ? -24.099 2.508 3.083 1.00 68.38 100 TRP A CA 1
ATOM 805 C C . TRP A 1 100 ? -25.604 2.628 3.360 1.00 68.38 100 TRP A C 1
ATOM 807 O O . TRP A 1 100 ? -26.095 2.120 4.373 1.00 68.38 100 TRP A O 1
ATOM 817 N N . LEU A 1 101 ? -26.352 3.256 2.449 1.00 70.00 101 LEU A N 1
ATOM 818 C CA . LEU A 1 101 ? -27.799 3.429 2.569 1.00 70.00 101 LEU A CA 1
ATOM 819 C C . LEU A 1 101 ? -28.514 2.078 2.447 1.00 70.00 101 LEU A C 1
ATOM 821 O O . LEU A 1 101 ? -29.442 1.813 3.207 1.00 70.00 101 LEU A O 1
ATOM 825 N N . GLY A 1 102 ? -28.031 1.187 1.578 1.00 72.44 102 GLY A N 1
ATOM 826 C CA . GLY A 1 102 ? -28.497 -0.191 1.455 1.00 72.44 102 GLY A CA 1
ATOM 827 C C . GLY A 1 102 ? -28.329 -0.977 2.755 1.00 72.44 102 GLY A C 1
ATOM 828 O O . GLY A 1 102 ? -29.295 -1.538 3.262 1.00 72.44 102 GLY A O 1
ATOM 829 N N . ASN A 1 103 ? -27.149 -0.930 3.377 1.00 66.81 103 ASN A N 1
ATOM 830 C CA . ASN A 1 103 ? -26.912 -1.561 4.679 1.00 66.81 103 ASN A CA 1
ATOM 831 C C . ASN A 1 103 ? -27.748 -0.949 5.811 1.00 66.81 103 ASN A C 1
ATOM 833 O O . ASN A 1 103 ? -28.087 -1.647 6.764 1.00 66.81 103 ASN A O 1
ATOM 837 N N . LYS A 1 104 ? -28.088 0.341 5.731 1.00 68.44 104 LYS A N 1
ATOM 838 C CA . LYS A 1 104 ? -28.897 1.036 6.742 1.00 68.44 104 LYS A CA 1
ATOM 839 C C . LYS A 1 104 ? -30.401 0.792 6.578 1.00 68.44 104 LYS A C 1
ATOM 841 O O . LYS A 1 104 ? -31.112 0.750 7.578 1.00 68.44 104 LYS A O 1
ATOM 846 N N . LEU A 1 105 ? -30.879 0.623 5.345 1.00 71.38 105 LEU A N 1
ATOM 847 C CA . LEU A 1 105 ? -32.296 0.418 5.020 1.00 71.38 105 LEU A CA 1
ATOM 848 C C . LEU A 1 105 ? -32.692 -1.067 4.953 1.00 71.38 105 LEU A C 1
ATOM 850 O O . LEU A 1 105 ? -33.810 -1.405 5.340 1.00 71.38 105 LEU A O 1
ATOM 854 N N . PHE A 1 106 ? -31.792 -1.954 4.511 1.00 65.50 106 PHE A N 1
ATOM 855 C CA . PHE A 1 106 ? -32.050 -3.394 4.353 1.00 65.50 106 PHE A CA 1
ATOM 856 C C . PHE A 1 106 ? -31.483 -4.275 5.478 1.00 65.50 106 PHE A C 1
ATOM 858 O O . PHE A 1 106 ? -31.774 -5.470 5.492 1.00 65.50 106 PHE A O 1
ATOM 865 N N . LYS A 1 107 ? -30.772 -3.732 6.484 1.00 57.12 107 LYS A N 1
ATOM 866 C CA . LYS A 1 107 ? -30.572 -4.449 7.762 1.00 57.12 107 LYS A CA 1
ATOM 867 C C . LYS A 1 107 ? -31.889 -4.501 8.541 1.00 57.12 107 LYS A C 1
ATOM 869 O O . LYS A 1 107 ? -32.125 -3.738 9.476 1.00 57.12 107 LYS A O 1
ATOM 874 N N . ARG A 1 108 ? -32.758 -5.429 8.153 1.00 51.47 108 ARG A N 1
ATOM 875 C CA . ARG A 1 108 ? -33.923 -5.865 8.920 1.00 51.47 108 ARG A CA 1
ATOM 876 C C . ARG A 1 108 ? -33.853 -7.387 9.065 1.00 51.47 108 ARG A C 1
ATOM 878 O O . ARG A 1 108 ? -34.152 -8.083 8.107 1.00 51.47 108 ARG A O 1
ATOM 885 N N . LYS A 1 109 ? -33.527 -7.806 10.298 1.00 45.03 109 LYS A N 1
ATOM 886 C CA . LYS A 1 109 ? -33.441 -9.173 10.853 1.00 45.03 109 LYS A CA 1
ATOM 887 C C . LYS A 1 109 ? -32.401 -10.107 10.241 1.00 45.03 109 LYS A C 1
ATOM 889 O O . LYS A 1 109 ? -32.563 -10.515 9.079 1.00 45.03 109 LYS A O 1
#

Radius of gyration: 15.47 Å; chains: 1; bounding box: 50×30×26 Å

pLDDT: mean 88.62, std 12.19, range [45.03, 97.69]